Protein AF-A0A2S8RFT9-F1 (afdb_monomer_lite)

Radius of gyration: 17.23 Å; chains: 1; bounding box: 36×53×41 Å

Foldseek 3Di:
DVLCVVQVHDFPDDCPPPLVVLVVVLVVCVVVVVVVSNVVSVVVNLVVLVRRLVSCVVCLVVGDDVSSVVNVVLSVLSVQQSVDDPPDPQHQPDSVCSVDDDDDPDPPPDD

Sequence (1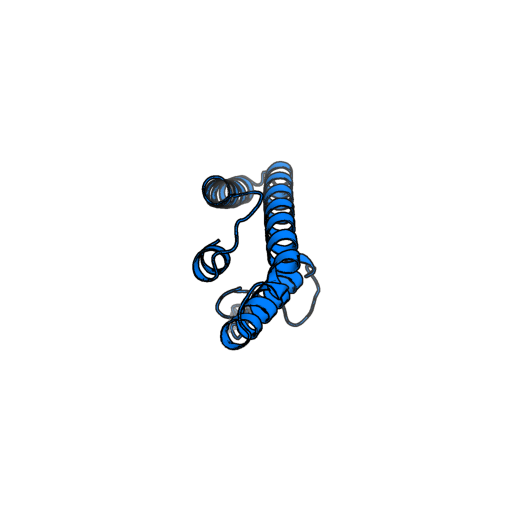11 aa):
MKAAARHGLKLRQNYNREAPYLGLQIGRYAHAKQYKRMRKALRTLRSRVGRVMRDVERQVAQVADPERAALVELIGRTKRILLQKLKDKNKLYALHAPEVECLAKGKARKP

pLDDT: mean 88.78, std 9.9, range [49.97, 98.38]

Structure (mmCIF, N/CA/C/O backbone):
data_AF-A0A2S8RFT9-F1
#
_entry.id   AF-A0A2S8RFT9-F1
#
loop_
_atom_site.group_PDB
_atom_site.id
_atom_site.type_symbol
_atom_site.label_atom_id
_atom_site.label_alt_id
_atom_site.label_comp_id
_atom_site.label_asym_id
_atom_site.label_entity_id
_atom_site.label_seq_id
_atom_site.pdbx_PDB_ins_code
_atom_site.Cartn_x
_atom_site.Cartn_y
_atom_site.Cartn_z
_atom_site.occupancy
_atom_site.B_iso_or_equiv
_atom_site.auth_seq_id
_atom_site.auth_comp_id
_atom_site.auth_asym_id
_atom_site.auth_atom_id
_atom_site.pdbx_PDB_model_num
ATOM 1 N N . MET A 1 1 ? -10.494 2.238 0.222 1.00 62.41 1 MET A N 1
ATOM 2 C CA . MET A 1 1 ? -11.767 2.877 -0.178 1.00 62.41 1 MET A CA 1
ATOM 3 C C . MET A 1 1 ? -12.975 2.155 0.390 1.00 62.41 1 MET A C 1
ATOM 5 O O . MET A 1 1 ? -13.709 2.785 1.128 1.00 62.41 1 MET A O 1
ATOM 9 N N . LYS A 1 2 ? -13.145 0.845 0.152 1.00 75.38 2 LYS A N 1
ATOM 10 C CA . LYS A 1 2 ? -14.281 0.081 0.707 1.00 75.38 2 LYS A CA 1
ATOM 11 C C . LYS A 1 2 ? -14.384 0.108 2.243 1.00 75.38 2 LYS A C 1
ATOM 13 O O . LYS A 1 2 ? -15.485 0.060 2.760 1.00 75.38 2 LYS A O 1
ATOM 18 N N . ALA A 1 3 ? -13.261 0.153 2.966 1.00 80.12 3 ALA A N 1
ATOM 19 C CA . ALA A 1 3 ? -13.266 0.305 4.428 1.00 80.12 3 ALA A CA 1
ATOM 20 C C . ALA A 1 3 ? -13.698 1.721 4.853 1.00 80.12 3 ALA A C 1
ATOM 22 O O . ALA A 1 3 ? -14.644 1.868 5.604 1.00 80.12 3 ALA A O 1
ATOM 23 N N . ALA A 1 4 ? -13.088 2.767 4.283 1.00 81.94 4 ALA A N 1
ATOM 24 C CA . ALA A 1 4 ? -13.462 4.156 4.571 1.00 81.94 4 ALA A CA 1
ATOM 25 C C . ALA A 1 4 ? -14.954 4.445 4.317 1.00 81.94 4 ALA A C 1
ATOM 27 O O . ALA A 1 4 ? -15.607 5.024 5.171 1.00 81.94 4 ALA A O 1
ATOM 28 N N . ALA A 1 5 ? -15.503 3.978 3.189 1.00 83.06 5 ALA A N 1
ATOM 29 C CA . ALA A 1 5 ? -16.923 4.149 2.878 1.00 83.06 5 ALA A CA 1
ATOM 30 C C . ALA A 1 5 ? -17.851 3.425 3.871 1.00 83.06 5 ALA A C 1
ATOM 32 O O . ALA A 1 5 ? -18.904 3.958 4.194 1.00 83.06 5 ALA A O 1
ATOM 33 N N . ARG A 1 6 ? -17.451 2.247 4.378 1.00 84.25 6 ARG A N 1
ATOM 34 C CA . ARG A 1 6 ? -18.213 1.506 5.399 1.00 84.25 6 ARG A CA 1
ATOM 35 C C . ARG A 1 6 ? -18.327 2.275 6.715 1.00 84.25 6 ARG A C 1
ATOM 37 O O . ARG A 1 6 ? -19.378 2.237 7.329 1.00 84.25 6 ARG A O 1
ATOM 44 N N . HIS A 1 7 ? -17.286 3.015 7.087 1.00 83.50 7 HIS A N 1
ATOM 45 C CA . HIS A 1 7 ? -17.248 3.798 8.326 1.00 83.50 7 HIS A CA 1
ATOM 46 C C . HIS A 1 7 ? -17.605 5.282 8.118 1.00 83.50 7 HIS A C 1
ATOM 48 O O . HIS A 1 7 ? -17.254 6.116 8.945 1.00 83.50 7 HIS A O 1
ATOM 54 N N . GLY A 1 8 ? -18.219 5.644 6.983 1.00 83.69 8 GLY A N 1
ATOM 55 C CA . GLY A 1 8 ? -18.614 7.031 6.694 1.00 83.69 8 GLY A CA 1
ATOM 56 C C . GLY A 1 8 ? -17.453 8.028 6.547 1.00 83.69 8 GLY A C 1
ATOM 57 O O . GLY A 1 8 ? -17.674 9.236 6.540 1.00 83.69 8 GLY A O 1
ATOM 58 N N . LEU A 1 9 ? -16.210 7.554 6.406 1.00 87.94 9 LEU A N 1
ATOM 59 C CA . LEU A 1 9 ? -15.027 8.411 6.345 1.00 87.94 9 LEU A CA 1
ATOM 60 C C . LEU A 1 9 ? -14.914 9.103 4.984 1.00 87.94 9 LEU A C 1
ATOM 62 O O . LEU A 1 9 ? -14.772 8.457 3.935 1.00 87.94 9 LEU A O 1
ATOM 66 N N . LYS A 1 10 ? -14.897 10.438 5.000 1.00 90.94 10 LYS A N 1
ATOM 67 C CA . LYS A 1 10 ? -14.720 11.253 3.796 1.00 90.94 10 LYS A CA 1
ATOM 68 C C . LYS A 1 10 ? -13.235 11.431 3.497 1.00 90.94 10 LYS A C 1
ATOM 70 O O . LYS A 1 10 ? -12.514 12.163 4.172 1.00 90.94 10 LYS A O 1
ATOM 75 N N . LEU A 1 11 ? -12.774 10.782 2.433 1.00 91.12 11 LEU A N 1
ATOM 76 C CA . LEU A 1 11 ? -11.382 10.879 2.001 1.00 91.12 11 LEU A CA 1
ATOM 77 C C . LEU A 1 11 ? -11.148 12.126 1.150 1.00 91.12 11 LEU A C 1
ATOM 79 O O . LEU A 1 11 ? -11.906 12.419 0.226 1.00 91.12 11 LEU A O 1
ATOM 83 N N . ARG A 1 12 ? -10.043 12.825 1.418 1.00 93.44 12 ARG A N 1
ATOM 84 C CA . ARG A 1 12 ? -9.602 14.024 0.687 1.00 93.44 12 ARG A CA 1
ATOM 85 C C . ARG A 1 12 ? -9.300 13.739 -0.779 1.00 93.44 12 ARG A C 1
ATOM 87 O O . ARG A 1 12 ? -9.334 14.644 -1.607 1.00 93.44 12 ARG A O 1
ATOM 94 N N . GLN A 1 13 ? -8.902 12.507 -1.086 1.00 91.94 13 GLN A N 1
ATOM 95 C CA . GLN A 1 13 ? -8.487 12.075 -2.417 1.00 91.94 13 GLN A CA 1
ATOM 96 C C . GLN A 1 13 ? -8.936 10.641 -2.678 1.00 91.94 13 GLN A C 1
ATOM 98 O O . GLN A 1 13 ? -8.865 9.787 -1.791 1.00 91.94 13 GLN A O 1
ATOM 103 N N . ASN A 1 14 ? -9.329 10.364 -3.924 1.00 91.06 14 ASN A N 1
ATOM 104 C CA . ASN A 1 14 ? -9.727 9.034 -4.361 1.00 91.06 14 ASN A CA 1
ATOM 105 C C . ASN A 1 14 ? -9.001 8.599 -5.635 1.00 91.06 14 ASN A C 1
ATOM 107 O O . ASN A 1 14 ? -9.009 9.307 -6.633 1.00 91.06 14 ASN A O 1
ATOM 111 N N . TYR A 1 15 ? -8.404 7.405 -5.594 1.00 93.00 15 TYR A N 1
ATOM 112 C CA . TYR A 1 15 ? -7.626 6.831 -6.694 1.00 93.00 15 TYR A CA 1
ATOM 113 C C . TYR A 1 15 ? -8.232 5.541 -7.269 1.00 93.00 15 TYR A C 1
ATOM 115 O O . TYR A 1 15 ? -7.544 4.831 -7.995 1.00 93.00 15 TYR A O 1
ATOM 123 N N . ASN A 1 16 ? -9.498 5.216 -6.977 1.00 90.38 16 ASN A N 1
ATOM 124 C CA . ASN A 1 16 ? -10.149 3.984 -7.452 1.00 90.38 16 ASN A CA 1
ATOM 125 C C . ASN A 1 16 ? -10.135 3.838 -8.980 1.00 90.38 16 ASN A C 1
ATOM 127 O O . ASN A 1 16 ? -10.051 2.720 -9.472 1.00 90.38 16 ASN A O 1
ATOM 131 N N . ARG A 1 17 ? -10.200 4.951 -9.723 1.00 91.75 17 ARG A N 1
ATOM 132 C CA . ARG A 1 17 ? -10.142 4.939 -11.194 1.00 91.75 17 ARG A CA 1
ATOM 133 C C . ARG A 1 17 ? -8.722 4.726 -11.717 1.00 91.75 17 ARG A C 1
ATOM 135 O O . ARG A 1 17 ? -8.505 3.963 -12.648 1.00 91.75 17 ARG A O 1
ATOM 142 N N . GLU A 1 18 ? -7.741 5.379 -11.104 1.00 92.44 18 GLU A N 1
ATOM 143 C CA . GLU A 1 18 ? -6.376 5.415 -11.635 1.00 92.44 18 GLU A CA 1
ATOM 144 C C . GLU A 1 18 ? -5.489 4.266 -11.135 1.00 92.44 18 GLU A C 1
ATOM 146 O O . GLU A 1 18 ? -4.535 3.878 -11.808 1.00 92.44 18 GLU A O 1
ATOM 151 N N . ALA A 1 19 ? -5.758 3.727 -9.943 1.00 92.81 19 ALA A N 1
ATOM 152 C CA . ALA A 1 19 ? -4.946 2.664 -9.355 1.00 92.81 19 ALA A CA 1
ATOM 153 C C . ALA A 1 19 ? -4.961 1.358 -10.179 1.00 92.81 19 ALA A C 1
ATOM 155 O O . ALA A 1 19 ? -3.873 0.823 -10.408 1.00 92.81 19 ALA A O 1
ATOM 156 N N . PRO A 1 20 ? -6.112 0.866 -10.692 1.00 94.56 20 PRO A N 1
ATOM 157 C CA . PRO A 1 20 ? -6.141 -0.308 -11.569 1.00 94.56 20 PRO A CA 1
ATOM 158 C C . PRO A 1 20 ? -5.337 -0.095 -12.855 1.00 94.56 20 PRO A C 1
ATOM 160 O O . PRO A 1 20 ? -4.567 -0.965 -13.261 1.00 94.56 20 PRO A O 1
ATOM 163 N N . TYR A 1 21 ? -5.449 1.094 -13.453 1.00 94.94 21 TYR A N 1
ATOM 164 C CA . TYR A 1 21 ? -4.698 1.454 -14.653 1.00 94.94 21 TYR A CA 1
ATOM 165 C C . TYR A 1 21 ? -3.182 1.443 -14.409 1.00 94.94 21 TYR A C 1
ATOM 167 O O . TYR A 1 21 ? -2.432 0.853 -15.189 1.00 94.94 21 TYR A O 1
ATOM 175 N N . LEU A 1 22 ? -2.720 2.023 -13.294 1.00 95.19 22 LEU A N 1
ATOM 176 C CA . LEU A 1 22 ? -1.310 1.950 -12.900 1.00 95.19 22 LEU A CA 1
ATOM 177 C C . LEU A 1 22 ? -0.847 0.505 -12.685 1.00 95.19 22 LEU A C 1
ATOM 179 O O . LEU A 1 22 ? 0.252 0.158 -13.114 1.00 95.19 22 LEU A O 1
ATOM 183 N N . GLY A 1 23 ? -1.674 -0.338 -12.058 1.00 95.19 23 GLY A N 1
ATOM 184 C CA . GLY A 1 23 ? -1.388 -1.764 -11.883 1.00 95.19 23 GLY A CA 1
ATOM 185 C C . GLY A 1 23 ? -1.157 -2.477 -13.218 1.00 95.19 23 GLY A C 1
ATOM 186 O O . GLY A 1 23 ? -0.136 -3.142 -13.399 1.00 95.19 23 GLY A O 1
ATOM 187 N N . LEU A 1 24 ? -2.045 -2.254 -14.190 1.00 96.44 24 LEU A N 1
ATOM 188 C CA . LEU A 1 24 ? -1.913 -2.801 -15.541 1.00 96.44 24 LEU A CA 1
ATOM 189 C C . LEU A 1 24 ? -0.642 -2.301 -16.247 1.00 96.44 24 LEU A C 1
ATOM 191 O O . LEU A 1 24 ? 0.090 -3.086 -16.853 1.00 96.44 24 LEU A O 1
ATOM 195 N N . GLN A 1 25 ? -0.350 -1.001 -16.156 1.00 96.75 25 GLN A N 1
ATOM 196 C CA . GLN A 1 25 ? 0.857 -0.419 -16.745 1.00 96.75 25 GLN A CA 1
ATOM 197 C C . GLN A 1 25 ? 2.140 -1.015 -16.160 1.00 96.75 25 GLN A C 1
ATOM 199 O O . GLN A 1 25 ? 3.074 -1.290 -16.910 1.00 96.75 25 GLN A O 1
ATOM 204 N N . ILE A 1 26 ? 2.193 -1.238 -14.843 1.00 97.31 26 ILE A N 1
ATOM 205 C CA . ILE A 1 26 ? 3.345 -1.862 -14.181 1.00 97.31 26 ILE A CA 1
ATOM 206 C C . ILE A 1 26 ? 3.625 -3.239 -14.797 1.00 97.31 26 ILE A C 1
ATOM 208 O O . ILE A 1 26 ? 4.770 -3.502 -15.164 1.00 97.31 26 ILE A O 1
ATOM 212 N N . GLY A 1 27 ? 2.592 -4.068 -14.988 1.00 96.75 27 GLY A N 1
ATOM 213 C CA . GLY A 1 27 ? 2.721 -5.375 -15.641 1.00 96.75 27 GLY A CA 1
ATOM 214 C C . GLY A 1 27 ? 3.210 -5.277 -17.090 1.00 96.75 27 GLY A C 1
ATOM 215 O O . GLY A 1 27 ? 4.162 -5.959 -17.469 1.00 96.75 27 GLY A O 1
ATOM 216 N N . ARG A 1 28 ? 2.636 -4.365 -17.887 1.00 97.88 28 ARG A N 1
ATOM 217 C CA . ARG A 1 28 ? 3.052 -4.133 -19.286 1.00 97.88 28 ARG A CA 1
ATOM 218 C C . ARG A 1 28 ? 4.508 -3.678 -19.393 1.00 97.88 28 ARG A C 1
ATOM 220 O O . ARG A 1 28 ? 5.261 -4.195 -20.215 1.00 97.88 28 ARG A O 1
ATOM 227 N N . TYR A 1 29 ? 4.926 -2.738 -18.546 1.00 98.38 29 TYR A N 1
ATOM 228 C CA . TYR A 1 29 ? 6.312 -2.271 -18.518 1.00 98.38 29 TYR A CA 1
ATOM 229 C C . TYR A 1 29 ? 7.277 -3.358 -18.047 1.00 98.38 29 TYR A C 1
ATOM 231 O O . TYR A 1 29 ? 8.390 -3.421 -18.563 1.00 98.38 29 TYR A O 1
ATOM 239 N N . ALA A 1 30 ? 6.870 -4.206 -17.098 1.00 97.12 30 ALA A N 1
ATOM 240 C CA . ALA A 1 30 ? 7.671 -5.346 -16.666 1.00 97.12 30 ALA A CA 1
ATOM 241 C C . ALA A 1 30 ? 7.883 -6.343 -17.816 1.00 97.12 30 ALA A C 1
ATOM 243 O O . ALA A 1 30 ? 9.024 -6.714 -18.088 1.00 97.12 30 ALA A O 1
ATOM 244 N N . HIS A 1 31 ? 6.810 -6.700 -18.532 1.00 97.56 31 HIS A N 1
ATOM 245 C CA . HIS A 1 31 ? 6.858 -7.599 -19.688 1.00 97.56 31 HIS A CA 1
ATOM 246 C C . HIS A 1 31 ? 7.775 -7.063 -20.797 1.00 97.56 31 HIS A C 1
ATOM 248 O O . HIS A 1 31 ? 8.657 -7.764 -21.280 1.00 97.56 31 HIS A O 1
ATOM 254 N N . ALA A 1 32 ? 7.640 -5.780 -21.137 1.00 97.88 32 ALA A N 1
ATOM 255 C CA . ALA A 1 32 ? 8.470 -5.118 -22.143 1.00 97.88 32 ALA A CA 1
ATOM 256 C C . ALA A 1 32 ? 9.884 -4.734 -21.648 1.00 97.88 32 ALA A C 1
ATOM 258 O O . ALA A 1 32 ? 10.593 -4.002 -22.335 1.00 97.88 32 ALA A O 1
ATOM 259 N N . LYS A 1 33 ? 10.292 -5.152 -20.438 1.00 97.44 33 LYS A N 1
ATOM 260 C CA . LYS A 1 33 ? 11.580 -4.804 -19.797 1.00 97.44 33 LYS A CA 1
ATOM 261 C C . LYS A 1 33 ? 11.839 -3.290 -19.652 1.00 97.44 33 LYS A C 1
ATOM 263 O O . LYS A 1 33 ? 12.969 -2.843 -19.460 1.00 97.44 33 LYS A O 1
ATOM 268 N N . GLN A 1 34 ? 10.789 -2.466 -19.655 1.00 98.19 34 GLN A N 1
ATOM 269 C CA . GLN A 1 34 ? 10.853 -1.009 -19.488 1.00 98.19 34 GLN A CA 1
ATOM 270 C C . GLN A 1 34 ? 10.927 -0.604 -18.004 1.00 98.19 34 GLN A C 1
ATOM 272 O O . GLN A 1 34 ? 10.078 0.125 -17.477 1.00 98.19 34 GLN A O 1
ATOM 277 N N . TYR A 1 35 ? 11.969 -1.048 -17.297 1.00 97.19 35 TYR A N 1
ATOM 278 C CA . TYR A 1 35 ? 12.042 -0.935 -15.834 1.00 97.19 35 TYR A CA 1
ATOM 279 C C . TYR A 1 35 ? 12.046 0.503 -15.301 1.00 97.19 35 TYR A C 1
ATOM 281 O O . TYR A 1 35 ? 11.531 0.748 -14.210 1.00 97.19 35 TYR A O 1
ATOM 289 N N . LYS A 1 36 ? 12.571 1.480 -16.055 1.00 98.12 36 LYS A N 1
ATOM 290 C CA . LYS A 1 36 ? 12.502 2.903 -15.664 1.00 98.12 36 LYS A CA 1
ATOM 291 C C . LYS A 1 36 ? 11.044 3.379 -15.556 1.00 98.12 36 LYS A C 1
ATOM 293 O O . LYS A 1 36 ? 10.668 3.979 -14.548 1.00 98.12 36 LYS A O 1
ATOM 298 N N . ARG A 1 37 ? 10.203 3.045 -16.545 1.00 98.00 37 ARG A N 1
ATOM 299 C CA . ARG A 1 37 ? 8.766 3.386 -16.558 1.00 98.00 37 ARG A CA 1
ATOM 300 C C . ARG A 1 37 ? 7.999 2.610 -15.493 1.00 98.00 37 ARG A C 1
ATOM 302 O O . ARG A 1 37 ? 7.228 3.209 -14.747 1.00 98.00 37 ARG A O 1
ATOM 309 N N . MET A 1 38 ? 8.294 1.316 -15.353 1.00 98.00 38 MET A N 1
ATOM 310 C CA . MET A 1 38 ? 7.730 0.463 -14.303 1.00 98.00 38 MET A CA 1
ATOM 311 C C . MET A 1 38 ? 7.964 1.055 -12.905 1.00 98.00 38 MET A C 1
ATOM 313 O O . MET A 1 38 ? 7.019 1.244 -12.142 1.00 98.00 38 MET A O 1
ATOM 317 N N . ARG A 1 39 ? 9.213 1.418 -12.580 1.00 96.75 39 ARG A N 1
ATOM 318 C CA . ARG A 1 39 ? 9.576 2.003 -11.277 1.00 96.75 39 ARG A CA 1
ATOM 319 C C . ARG A 1 39 ? 8.890 3.349 -11.034 1.00 96.75 39 ARG A C 1
ATOM 321 O O . ARG A 1 39 ? 8.538 3.638 -9.893 1.00 96.75 39 ARG A O 1
ATOM 328 N N . LYS A 1 40 ? 8.681 4.166 -12.075 1.00 97.88 40 LYS A N 1
ATOM 329 C CA . LYS A 1 40 ? 7.934 5.433 -11.968 1.00 97.88 40 LYS A CA 1
ATOM 330 C C . LYS A 1 40 ? 6.462 5.180 -11.632 1.00 97.88 40 LYS A C 1
ATOM 332 O O . LYS A 1 40 ? 5.966 5.759 -10.671 1.00 97.88 40 LYS A O 1
ATOM 337 N N . ALA A 1 41 ? 5.797 4.276 -12.353 1.00 97.19 41 ALA A N 1
ATOM 338 C CA . ALA A 1 41 ? 4.404 3.910 -12.086 1.00 97.19 41 ALA A CA 1
ATOM 339 C C . ALA A 1 41 ? 4.225 3.316 -10.676 1.00 97.19 41 ALA A C 1
ATOM 341 O O . ALA A 1 41 ? 3.335 3.734 -9.935 1.00 97.19 41 ALA A O 1
ATOM 342 N N . LEU A 1 42 ? 5.129 2.420 -10.264 1.00 95.44 42 LEU A N 1
ATOM 343 C CA . LEU A 1 42 ? 5.141 1.842 -8.919 1.00 95.44 42 LEU A CA 1
ATOM 344 C C . LEU A 1 42 ? 5.322 2.912 -7.832 1.00 95.44 42 LEU A C 1
ATOM 346 O O . LEU A 1 42 ? 4.613 2.894 -6.827 1.00 95.44 42 LEU A O 1
ATOM 350 N N . ARG A 1 43 ? 6.227 3.880 -8.037 1.00 96.62 43 ARG A N 1
ATOM 351 C CA . ARG A 1 43 ? 6.433 5.004 -7.109 1.00 96.62 43 ARG A CA 1
ATOM 352 C C . ARG A 1 43 ? 5.171 5.853 -6.970 1.00 96.62 43 ARG A C 1
ATOM 354 O O . ARG A 1 43 ? 4.792 6.183 -5.850 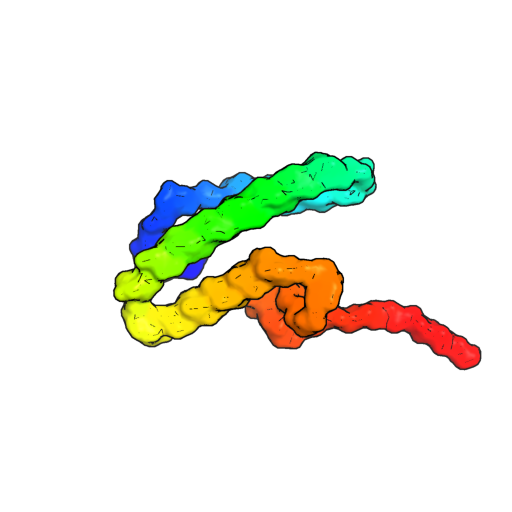1.00 96.62 43 ARG A O 1
ATOM 361 N N . THR A 1 44 ? 4.495 6.156 -8.077 1.00 96.81 44 THR A N 1
ATOM 362 C CA . THR A 1 44 ? 3.219 6.883 -8.061 1.00 96.81 44 THR A CA 1
ATOM 363 C C . THR A 1 44 ? 2.152 6.121 -7.280 1.00 96.81 44 THR A C 1
ATOM 365 O O . THR A 1 44 ? 1.513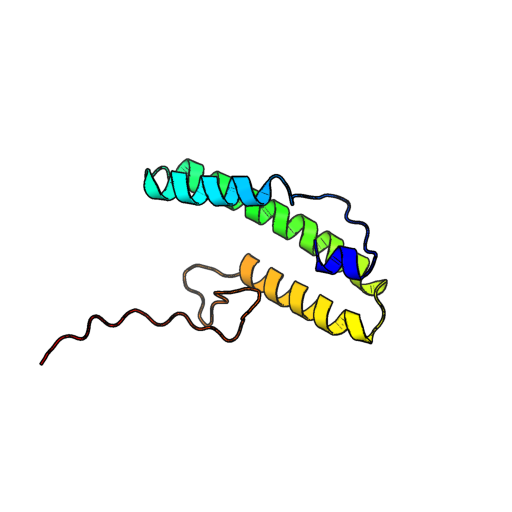 6.699 -6.399 1.00 96.81 44 THR A O 1
ATOM 368 N N . LEU A 1 45 ? 1.985 4.823 -7.554 1.00 95.50 45 LEU A N 1
ATOM 369 C CA . LEU A 1 45 ? 1.010 3.984 -6.857 1.00 95.50 45 LEU A CA 1
ATOM 370 C C . LEU A 1 45 ? 1.284 3.953 -5.347 1.00 95.50 45 LEU A C 1
ATOM 372 O O . LEU A 1 45 ? 0.387 4.205 -4.545 1.00 95.50 45 LEU A O 1
ATOM 376 N N . ARG A 1 46 ? 2.544 3.747 -4.959 1.00 95.25 46 ARG A N 1
ATOM 377 C CA . ARG A 1 46 ? 2.995 3.745 -3.563 1.00 95.25 46 ARG A CA 1
ATOM 378 C C . ARG A 1 46 ? 2.701 5.071 -2.850 1.00 95.25 46 ARG A C 1
ATOM 380 O O . ARG A 1 46 ? 2.161 5.064 -1.745 1.00 95.25 46 ARG A O 1
ATOM 387 N N . SER A 1 47 ? 3.002 6.205 -3.484 1.00 96.06 47 SER A N 1
ATOM 388 C CA . SER A 1 47 ? 2.714 7.535 -2.928 1.00 96.06 47 SER A CA 1
ATOM 389 C C . SER A 1 47 ? 1.214 7.775 -2.733 1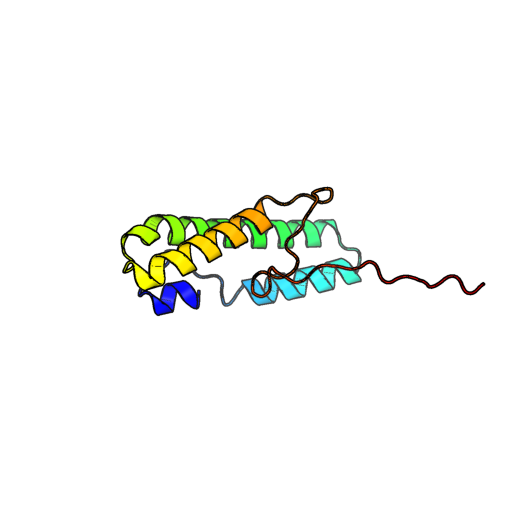.00 96.06 47 SER A C 1
ATOM 391 O O . SER A 1 47 ? 0.808 8.359 -1.728 1.00 96.06 47 SER A O 1
ATOM 393 N N . ARG A 1 48 ? 0.379 7.308 -3.669 1.00 95.88 48 ARG A N 1
ATOM 394 C CA . ARG A 1 48 ? -1.088 7.406 -3.586 1.00 95.88 48 ARG A CA 1
ATOM 395 C C . ARG A 1 48 ? -1.651 6.565 -2.444 1.00 95.88 48 ARG A C 1
ATOM 397 O O . ARG A 1 48 ? -2.437 7.081 -1.652 1.00 95.88 48 ARG A O 1
ATOM 404 N N . VAL A 1 49 ? -1.193 5.319 -2.307 1.00 94.69 49 VAL A N 1
ATOM 405 C CA . VAL A 1 49 ? -1.563 4.441 -1.183 1.00 94.69 49 VAL A CA 1
ATOM 406 C C . VAL A 1 49 ? -1.174 5.084 0.148 1.00 94.69 49 VAL A C 1
ATOM 408 O O . VAL A 1 49 ? -2.022 5.225 1.025 1.00 94.69 49 VAL A O 1
ATOM 411 N N . GLY A 1 50 ? 0.066 5.565 0.282 1.00 95.69 50 GLY A N 1
ATOM 412 C CA . GLY A 1 50 ? 0.528 6.227 1.506 1.00 95.69 50 GLY A CA 1
ATOM 413 C C . GLY A 1 50 ? -0.201 7.539 1.823 1.00 95.69 50 GLY A C 1
ATOM 414 O O . GLY A 1 50 ? -0.289 7.932 2.985 1.00 95.69 50 GLY A O 1
ATOM 415 N N . ARG A 1 51 ? -0.740 8.237 0.816 1.00 95.81 51 ARG A N 1
ATOM 416 C CA . ARG A 1 51 ? -1.593 9.415 1.028 1.00 95.81 51 ARG A CA 1
ATOM 417 C C . ARG A 1 51 ? -2.947 9.019 1.612 1.00 95.81 51 ARG A C 1
ATOM 419 O O . ARG A 1 51 ? -3.327 9.577 2.633 1.00 95.81 51 ARG A O 1
ATOM 426 N N . VAL A 1 52 ? -3.637 8.055 0.997 1.00 94.88 52 VAL A N 1
ATOM 427 C CA . VAL A 1 52 ? -4.953 7.588 1.470 1.00 94.88 52 VAL A CA 1
ATOM 428 C C . VAL A 1 52 ? -4.842 6.956 2.854 1.00 94.88 52 VAL A C 1
ATOM 430 O O . VAL A 1 52 ? -5.649 7.258 3.719 1.00 94.88 52 VAL A O 1
ATOM 433 N N . MET A 1 53 ? -3.820 6.133 3.093 1.00 94.94 53 MET A N 1
ATOM 434 C CA . MET A 1 53 ? -3.583 5.514 4.399 1.00 94.94 53 MET A CA 1
ATOM 435 C C . MET A 1 53 ? -3.416 6.563 5.509 1.00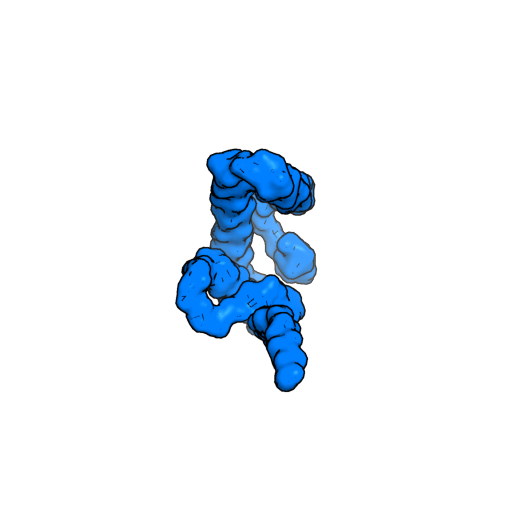 94.94 53 MET A C 1
ATOM 437 O O . MET A 1 53 ? -4.067 6.441 6.537 1.00 94.94 53 MET A O 1
ATOM 441 N N . ARG A 1 54 ? -2.611 7.617 5.292 1.00 95.31 54 ARG A N 1
ATOM 442 C CA . ARG A 1 54 ? -2.452 8.708 6.276 1.00 95.31 54 ARG A CA 1
ATOM 443 C C . ARG A 1 54 ? -3.741 9.493 6.506 1.00 95.31 54 ARG A C 1
ATOM 445 O O . ARG A 1 54 ? -3.959 9.986 7.603 1.00 95.31 54 ARG A O 1
ATOM 452 N N . ASP A 1 55 ? -4.562 9.653 5.472 1.00 94.81 55 ASP A N 1
ATOM 453 C CA . ASP A 1 55 ? -5.850 10.337 5.592 1.00 94.81 55 ASP A CA 1
ATOM 454 C C . ASP A 1 55 ? -6.835 9.519 6.439 1.00 94.81 55 ASP A C 1
ATOM 456 O O . ASP A 1 55 ? -7.421 10.052 7.374 1.00 94.81 55 ASP A O 1
ATOM 460 N N . VAL A 1 56 ? -6.926 8.207 6.190 1.00 92.69 56 VAL A N 1
ATOM 461 C CA . VAL A 1 56 ? -7.709 7.276 7.023 1.00 92.69 56 VAL A CA 1
ATOM 462 C C . VAL A 1 56 ? -7.191 7.269 8.462 1.00 92.69 56 VAL A C 1
ATOM 464 O O . VAL A 1 56 ? -7.976 7.361 9.395 1.00 92.69 56 VAL A O 1
ATOM 467 N N . GLU A 1 57 ? -5.873 7.196 8.649 1.00 93.38 57 GLU A N 1
ATOM 468 C CA . GLU A 1 57 ? -5.243 7.177 9.972 1.00 93.38 57 GLU A CA 1
ATOM 469 C C . GLU A 1 57 ? -5.577 8.424 10.801 1.00 93.38 57 GLU A C 1
ATOM 471 O O . GLU A 1 57 ? -5.867 8.309 11.985 1.00 93.38 57 GLU A O 1
ATOM 476 N N . ARG A 1 58 ? -5.630 9.609 10.181 1.00 94.50 58 ARG A N 1
ATOM 477 C CA . ARG A 1 58 ? -6.047 10.850 10.860 1.00 94.50 58 ARG A CA 1
ATOM 478 C C . ARG A 1 58 ? -7.518 10.858 11.272 1.00 94.50 58 ARG A C 1
ATOM 480 O O . ARG A 1 58 ? -7.880 11.590 12.184 1.00 94.50 58 ARG A O 1
ATOM 487 N N . GLN A 1 59 ? -8.355 10.086 10.587 1.00 92.69 59 GLN A N 1
ATOM 488 C CA . GLN A 1 59 ? -9.796 10.017 10.833 1.00 92.69 59 GLN A CA 1
ATOM 489 C C . GLN A 1 59 ? -10.188 8.814 11.705 1.00 92.69 59 GLN A C 1
ATOM 491 O O . GLN A 1 59 ? -11.350 8.684 12.071 1.00 92.69 59 GLN A O 1
ATOM 496 N N . VAL A 1 60 ? -9.238 7.947 12.080 1.00 91.00 60 VAL A N 1
ATOM 497 C CA . VAL A 1 60 ? -9.514 6.699 12.816 1.00 91.00 60 VAL A CA 1
ATOM 498 C C . VAL A 1 60 ? -10.217 6.945 14.155 1.00 91.00 60 VAL A C 1
ATOM 500 O O . VAL A 1 60 ? -11.031 6.133 14.584 1.00 91.00 60 VAL A O 1
ATOM 503 N N . ALA A 1 61 ? -9.960 8.100 14.779 1.00 88.75 61 ALA A N 1
ATOM 504 C CA . ALA A 1 61 ? -10.581 8.511 16.032 1.00 88.75 61 ALA A CA 1
ATOM 505 C C . ALA A 1 61 ? -12.094 8.781 15.927 1.00 88.75 61 ALA A C 1
ATOM 507 O O . ALA A 1 61 ? -12.761 8.852 16.954 1.00 88.75 61 ALA A O 1
ATOM 508 N N . GLN A 1 62 ? -12.631 8.909 14.711 1.00 88.50 62 GLN A N 1
ATOM 509 C CA . GLN A 1 62 ? -14.050 9.162 14.443 1.00 88.50 62 GLN A CA 1
ATOM 510 C C . GLN A 1 62 ? -14.863 7.864 14.288 1.00 88.50 62 GLN A C 1
AT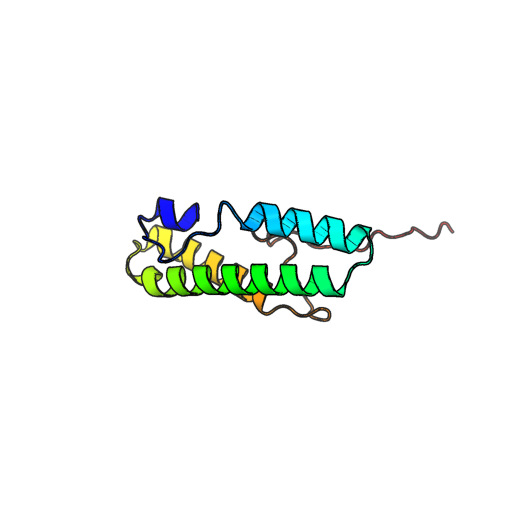OM 512 O O . GLN A 1 62 ? -16.082 7.917 14.175 1.00 88.50 62 GLN A O 1
ATOM 517 N N . VAL A 1 63 ? -14.205 6.699 14.264 1.00 87.75 63 VAL A N 1
ATOM 518 C CA . VAL A 1 63 ? -14.847 5.391 14.047 1.00 87.75 63 VAL A CA 1
ATOM 519 C C . VAL A 1 63 ? -15.197 4.741 15.385 1.00 87.75 63 VAL A C 1
ATOM 521 O O . VAL A 1 63 ? -14.376 4.756 16.301 1.00 87.75 63 VAL A O 1
ATOM 524 N N . ALA A 1 64 ? -16.384 4.144 15.507 1.00 84.75 64 ALA A N 1
ATOM 525 C CA . ALA A 1 64 ? -16.797 3.437 16.721 1.00 84.75 64 ALA A CA 1
ATOM 526 C C . ALA A 1 64 ? -15.828 2.291 17.085 1.00 84.75 64 ALA A C 1
ATOM 528 O O . ALA A 1 64 ? -15.271 1.627 16.207 1.00 84.75 64 ALA A O 1
ATOM 529 N N . ASP A 1 65 ? -15.641 2.042 18.383 1.00 81.25 65 ASP A N 1
ATOM 530 C CA . ASP A 1 65 ? -14.653 1.090 18.908 1.00 81.25 65 ASP A CA 1
ATOM 531 C C . ASP A 1 65 ? -14.701 -0.343 18.340 1.00 81.25 65 ASP A C 1
ATOM 533 O O . ASP A 1 65 ? -13.622 -0.859 18.026 1.00 81.25 65 ASP A O 1
ATOM 537 N N . PRO A 1 66 ? -15.866 -0.994 18.115 1.00 80.94 66 PRO A N 1
ATOM 538 C CA . PRO A 1 66 ? -15.874 -2.368 17.601 1.00 80.94 66 PRO A CA 1
ATOM 539 C C . PRO A 1 66 ? -15.282 -2.481 16.188 1.00 80.94 66 PRO A C 1
ATOM 541 O O . PRO A 1 66 ? -14.669 -3.488 15.840 1.00 80.94 66 PRO A O 1
ATOM 544 N N . GLU A 1 67 ? -15.408 -1.436 15.372 1.00 83.06 67 GLU A N 1
ATOM 545 C CA . GLU A 1 67 ? -14.903 -1.420 13.997 1.00 83.06 67 GLU A CA 1
ATOM 546 C C . GLU A 1 67 ? -13.507 -0.793 13.880 1.00 83.06 67 GLU A C 1
ATOM 548 O O . GLU A 1 67 ? -12.751 -1.064 12.937 1.00 83.06 67 GLU A O 1
ATOM 553 N N . ARG A 1 68 ? -13.132 0.025 14.868 1.00 88.50 68 ARG A N 1
ATOM 554 C CA . ARG A 1 68 ? -11.839 0.706 14.941 1.00 88.50 68 ARG A CA 1
ATOM 555 C C . ARG A 1 68 ? -10.674 -0.277 14.961 1.00 88.50 68 ARG A C 1
ATOM 557 O O . ARG A 1 68 ? -9.687 -0.042 14.265 1.00 88.50 68 ARG A O 1
ATOM 564 N N . ALA A 1 69 ? -10.785 -1.376 15.708 1.00 89.19 69 ALA A N 1
ATOM 565 C CA . ALA A 1 69 ? -9.718 -2.372 15.826 1.00 89.19 69 ALA A CA 1
ATOM 566 C C . ALA A 1 69 ? -9.323 -2.961 14.458 1.00 89.19 69 ALA A C 1
ATOM 568 O O . ALA A 1 69 ? -8.150 -2.934 14.079 1.00 89.19 69 ALA A O 1
ATOM 569 N N . ALA A 1 70 ? -10.310 -3.393 13.666 1.00 88.19 70 ALA A N 1
ATOM 570 C CA . ALA A 1 70 ? -10.085 -3.928 12.323 1.00 88.19 70 ALA A CA 1
ATOM 571 C C . ALA A 1 70 ? -9.500 -2.874 11.364 1.00 88.19 70 ALA A C 1
ATOM 573 O O . ALA A 1 70 ? -8.645 -3.177 10.524 1.00 88.19 70 ALA A O 1
ATOM 574 N N . LEU A 1 71 ? -9.926 -1.612 11.490 1.00 90.00 71 LEU A N 1
ATOM 575 C CA . LEU A 1 71 ? -9.395 -0.517 10.682 1.00 90.00 71 LEU A CA 1
ATOM 576 C C . LEU A 1 71 ? -7.928 -0.211 11.020 1.00 90.00 71 LEU A C 1
ATOM 578 O O . LEU A 1 71 ? -7.113 -0.035 10.110 1.00 90.00 71 LEU A O 1
ATOM 582 N N . VAL A 1 72 ? -7.579 -0.185 12.308 1.00 92.19 72 VAL A N 1
ATOM 583 C CA . VAL A 1 72 ? -6.199 -0.007 12.788 1.00 92.19 72 VAL A CA 1
ATOM 584 C C . VAL A 1 72 ? -5.311 -1.144 12.300 1.00 92.19 72 VAL A C 1
ATOM 586 O O . VAL A 1 72 ? -4.216 -0.892 11.789 1.00 92.19 72 VAL A O 1
ATOM 589 N N . GLU A 1 73 ? -5.792 -2.384 12.368 1.00 91.94 73 GLU A N 1
ATOM 590 C CA . GLU A 1 73 ? -5.062 -3.535 11.851 1.00 91.94 73 GLU A CA 1
ATOM 591 C C . GLU A 1 73 ? -4.796 -3.404 10.342 1.00 91.94 73 GLU A C 1
ATOM 593 O O . GLU A 1 73 ? -3.662 -3.566 9.879 1.00 91.94 73 GLU A O 1
ATOM 598 N N . LEU A 1 74 ? -5.813 -3.026 9.561 1.00 91.94 74 LEU A N 1
ATOM 599 C CA . LEU A 1 74 ? -5.678 -2.805 8.122 1.00 91.94 74 LEU A CA 1
ATOM 600 C C . LEU A 1 74 ? -4.665 -1.692 7.798 1.00 91.94 74 LEU A C 1
ATOM 602 O O . LEU A 1 74 ? -3.874 -1.826 6.854 1.00 91.94 74 LEU A O 1
ATOM 606 N N . ILE A 1 75 ? -4.657 -0.604 8.576 1.00 93.38 75 ILE A N 1
ATOM 607 C CA . ILE A 1 75 ? -3.650 0.462 8.471 1.00 93.38 75 ILE A CA 1
ATOM 608 C C . ILE A 1 75 ? -2.259 -0.108 8.768 1.00 93.38 75 ILE A C 1
ATOM 610 O O . ILE A 1 75 ? -1.336 0.125 7.987 1.00 93.38 75 ILE A O 1
ATOM 614 N N . GLY A 1 76 ? -2.108 -0.896 9.835 1.00 93.75 76 GLY A N 1
ATOM 615 C CA . GLY A 1 76 ? -0.853 -1.553 10.208 1.00 93.75 76 GLY A CA 1
ATOM 616 C C . GLY A 1 76 ? -0.307 -2.459 9.101 1.00 93.75 76 GLY A C 1
ATOM 617 O O . GLY A 1 76 ? 0.850 -2.325 8.692 1.00 93.75 76 GLY A O 1
ATOM 618 N N . ARG A 1 77 ? -1.158 -3.314 8.521 1.00 93.94 77 ARG A N 1
ATOM 619 C CA . ARG A 1 77 ? -0.802 -4.168 7.375 1.00 93.94 77 ARG A CA 1
ATOM 620 C C . ARG A 1 77 ? -0.388 -3.333 6.156 1.00 93.94 77 ARG A C 1
ATOM 622 O O . ARG A 1 77 ? 0.618 -3.627 5.512 1.00 93.94 77 ARG A O 1
ATOM 629 N N . THR A 1 78 ? -1.107 -2.247 5.869 1.00 94.19 78 THR A N 1
ATOM 630 C CA . THR A 1 78 ? -0.777 -1.334 4.760 1.00 94.19 78 THR A CA 1
ATOM 631 C C . THR A 1 78 ? 0.572 -0.644 4.978 1.00 94.19 78 THR A C 1
ATOM 633 O O . THR A 1 78 ? 1.389 -0.585 4.055 1.00 94.19 78 THR A O 1
ATOM 636 N N . LYS A 1 79 ? 0.850 -0.173 6.201 1.00 94.12 79 LYS A N 1
ATOM 637 C CA . LYS A 1 79 ? 2.156 0.384 6.584 1.00 94.12 79 LYS A CA 1
ATOM 638 C C . LYS A 1 79 ? 3.271 -0.633 6.379 1.00 94.12 79 LYS A C 1
ATOM 640 O O . LYS A 1 79 ? 4.294 -0.280 5.801 1.00 94.12 79 LYS A O 1
ATOM 645 N N . ARG A 1 80 ? 3.063 -1.890 6.778 1.00 93.69 80 ARG A N 1
ATOM 646 C CA . ARG A 1 80 ? 4.031 -2.979 6.579 1.00 93.69 80 ARG A CA 1
ATOM 647 C C . ARG A 1 80 ? 4.359 -3.181 5.098 1.00 93.69 80 ARG A C 1
ATOM 649 O O . ARG A 1 80 ? 5.534 -3.163 4.755 1.00 93.69 80 ARG A O 1
ATOM 656 N N . ILE A 1 81 ? 3.360 -3.261 4.213 1.00 92.19 81 ILE A N 1
ATOM 657 C CA . ILE A 1 81 ? 3.585 -3.371 2.753 1.00 92.19 81 ILE A CA 1
ATOM 658 C C . ILE A 1 81 ? 4.375 -2.174 2.218 1.00 92.19 81 ILE A C 1
ATOM 660 O O . ILE A 1 81 ? 5.256 -2.323 1.371 1.00 92.19 81 ILE A O 1
ATOM 664 N N . LEU A 1 82 ? 4.073 -0.965 2.699 1.00 92.62 82 LEU A N 1
ATOM 665 C CA . LEU A 1 82 ? 4.832 0.215 2.312 1.00 92.62 82 LEU A CA 1
ATOM 666 C C . LEU A 1 82 ? 6.266 0.145 2.863 1.00 92.62 82 LEU A C 1
ATOM 668 O O . LEU A 1 82 ? 7.204 0.460 2.151 1.00 92.62 82 LEU A O 1
ATOM 672 N N . LEU A 1 83 ? 6.523 -0.266 4.091 1.00 92.62 83 LEU A N 1
ATOM 673 C CA . LEU A 1 83 ? 7.885 -0.199 4.635 1.00 92.62 83 LEU A CA 1
ATOM 674 C C . LEU A 1 83 ? 8.781 -1.372 4.215 1.00 92.62 83 LEU A C 1
ATOM 676 O O . LEU A 1 83 ? 10.002 -1.215 4.216 1.00 92.62 83 LEU A O 1
ATOM 680 N N . GLN A 1 84 ? 8.191 -2.491 3.794 1.00 92.81 84 GLN A N 1
ATOM 681 C CA . GLN A 1 84 ? 8.914 -3.697 3.402 1.00 92.81 84 GLN A CA 1
ATOM 682 C C . GLN A 1 84 ? 9.933 -3.465 2.278 1.00 92.81 84 GLN A C 1
ATOM 684 O O . GLN A 1 84 ? 9.647 -2.860 1.240 1.00 92.81 84 GLN A O 1
ATOM 689 N N . LYS A 1 85 ? 11.134 -4.009 2.477 1.00 90.25 85 LYS A N 1
ATOM 690 C CA . LYS A 1 85 ? 12.251 -4.022 1.529 1.00 90.25 85 LYS A CA 1
ATOM 691 C C . LYS A 1 85 ? 12.435 -5.409 0.915 1.00 90.25 85 LYS A C 1
ATOM 693 O O . LYS A 1 85 ? 11.935 -6.428 1.387 1.00 90.25 85 LYS A O 1
ATOM 698 N N . LEU A 1 86 ? 13.226 -5.462 -0.157 1.00 86.44 86 LEU A N 1
ATOM 699 C CA . LEU A 1 86 ? 13.472 -6.686 -0.923 1.00 86.44 86 LEU A CA 1
ATOM 700 C C . LEU A 1 86 ? 14.125 -7.815 -0.108 1.00 86.44 86 LEU A C 1
ATOM 702 O O . LEU A 1 86 ? 13.948 -8.973 -0.467 1.00 86.44 86 LEU A O 1
ATOM 706 N N . LYS A 1 87 ? 14.856 -7.520 0.969 1.00 88.88 87 LYS A N 1
ATOM 707 C CA . LYS A 1 87 ? 15.563 -8.531 1.777 1.00 88.88 87 LYS A CA 1
ATOM 708 C C . LYS A 1 87 ? 14.938 -8.774 3.155 1.00 88.88 87 LYS A C 1
ATOM 710 O O . LYS A 1 87 ? 15.515 -9.505 3.950 1.00 88.88 87 LYS A O 1
ATOM 715 N N . ASP A 1 88 ? 13.776 -8.188 3.432 1.00 89.88 88 ASP A N 1
ATOM 716 C CA . ASP A 1 88 ? 13.123 -8.369 4.728 1.00 89.88 88 ASP A CA 1
ATOM 717 C C . ASP A 1 88 ? 12.634 -9.811 4.898 1.00 89.88 88 ASP A C 1
ATOM 719 O O . ASP A 1 88 ? 12.163 -10.439 3.945 1.00 89.88 88 ASP A O 1
ATOM 723 N N . LYS A 1 89 ? 12.733 -10.327 6.123 1.00 85.81 89 LYS A N 1
ATOM 724 C CA . LYS A 1 89 ? 12.124 -11.601 6.525 1.00 85.81 89 LYS A CA 1
ATOM 725 C C . LYS A 1 89 ? 10.633 -11.385 6.814 1.00 85.81 89 LYS A C 1
ATOM 727 O O . LYS A 1 89 ? 10.221 -10.258 7.082 1.00 85.81 89 LYS A O 1
ATOM 732 N N . ASN A 1 90 ? 9.827 -12.448 6.759 1.00 84.50 90 ASN A N 1
ATOM 733 C CA . ASN A 1 90 ? 8.380 -12.411 7.024 1.00 84.50 90 ASN A CA 1
ATOM 734 C C . ASN A 1 90 ? 7.683 -11.316 6.199 1.00 84.50 90 ASN A C 1
ATOM 736 O O . ASN A 1 90 ? 7.183 -10.324 6.735 1.00 84.50 90 ASN A O 1
ATOM 740 N N . LYS A 1 91 ? 7.706 -11.433 4.869 1.00 88.75 91 LYS A N 1
ATOM 741 C CA . LYS A 1 91 ? 7.038 -10.455 4.000 1.00 88.75 91 LYS A CA 1
ATOM 742 C C . LYS A 1 91 ? 5.538 -10.693 3.949 1.00 88.75 91 LYS A C 1
ATOM 744 O O . LYS A 1 91 ? 5.085 -11.821 4.061 1.00 88.75 91 LYS A O 1
ATOM 749 N N . LEU A 1 92 ? 4.784 -9.614 3.758 1.00 91.06 92 LEU A N 1
ATOM 750 C CA . LEU A 1 92 ? 3.341 -9.678 3.596 1.00 91.06 92 LEU A CA 1
ATOM 751 C C . LEU A 1 92 ? 3.054 -9.754 2.096 1.00 91.06 92 LEU A C 1
ATOM 753 O O . LEU A 1 92 ? 3.264 -8.775 1.381 1.00 91.06 92 LEU A O 1
ATOM 757 N N . TYR A 1 93 ? 2.621 -10.920 1.620 1.00 86.50 93 TYR A N 1
ATOM 758 C CA . TYR A 1 93 ? 2.396 -11.161 0.191 1.00 86.50 93 TYR A CA 1
ATOM 759 C C . TYR A 1 93 ? 0.985 -10.777 -0.264 1.00 86.50 93 TYR A C 1
ATOM 761 O O . TYR A 1 93 ? 0.816 -10.294 -1.383 1.00 86.50 93 TYR A O 1
ATOM 769 N N . ALA A 1 94 ? -0.013 -10.913 0.614 1.00 87.12 94 ALA A N 1
ATOM 770 C CA . ALA A 1 94 ? -1.390 -10.516 0.352 1.00 87.12 94 ALA A CA 1
ATOM 771 C C . ALA A 1 94 ? -1.937 -9.652 1.496 1.00 87.12 94 ALA A C 1
ATOM 773 O O . ALA A 1 94 ? -1.896 -10.029 2.660 1.00 87.12 94 ALA A O 1
ATOM 774 N N . LEU A 1 95 ? -2.494 -8.482 1.165 1.00 87.50 95 LEU A N 1
ATOM 775 C CA . LEU A 1 95 ? -3.081 -7.579 2.168 1.00 87.50 95 LEU A CA 1
ATOM 776 C C . LEU A 1 95 ? -4.303 -8.200 2.874 1.00 87.50 95 LEU A C 1
ATOM 778 O O . LEU A 1 95 ? -4.530 -7.950 4.057 1.00 87.50 95 LEU A O 1
ATOM 782 N N . HIS A 1 96 ? -5.097 -8.972 2.128 1.00 85.12 96 HIS A N 1
ATOM 783 C CA . HIS A 1 96 ? -6.342 -9.585 2.595 1.00 85.12 96 HIS A CA 1
ATOM 784 C C . HIS A 1 96 ? -6.148 -10.973 3.219 1.00 85.12 96 HIS A C 1
ATOM 786 O O . HIS A 1 96 ? -7.060 -11.430 3.892 1.00 85.12 96 HIS A O 1
ATOM 792 N N . ALA A 1 97 ? -4.984 -11.596 3.025 1.00 85.75 97 ALA A N 1
ATOM 793 C CA . ALA A 1 97 ? -4.654 -12.932 3.519 1.00 85.75 97 ALA A CA 1
ATOM 794 C C . ALA A 1 97 ? -3.215 -12.922 4.078 1.00 85.75 97 ALA A C 1
ATOM 796 O O . ALA A 1 97 ? -2.276 -13.356 3.403 1.00 85.75 97 ALA A O 1
ATOM 797 N N . PRO A 1 98 ? -2.986 -12.282 5.242 1.00 85.19 98 PRO A N 1
ATOM 798 C CA . PRO A 1 98 ? -1.650 -12.106 5.812 1.00 85.19 98 PRO A CA 1
ATOM 799 C C . PRO A 1 98 ? -0.957 -13.398 6.250 1.00 85.19 98 PRO A C 1
ATOM 801 O O . PRO A 1 98 ? 0.264 -13.393 6.387 1.00 85.19 98 PRO A O 1
ATOM 804 N N . GLU A 1 99 ? -1.723 -14.460 6.470 1.00 84.62 99 GLU A N 1
ATOM 805 C CA . GLU A 1 99 ? -1.275 -15.815 6.780 1.00 84.62 99 GLU A CA 1
ATOM 806 C C . GLU A 1 99 ? -0.620 -16.522 5.585 1.00 84.62 99 GLU A C 1
ATOM 808 O O . GLU A 1 99 ? 0.077 -17.515 5.765 1.00 84.62 99 GLU A O 1
ATOM 813 N N . VAL A 1 100 ? -0.815 -16.017 4.361 1.00 85.31 100 VAL A N 1
ATOM 814 C CA . VAL A 1 100 ? -0.250 -16.630 3.157 1.00 85.31 100 VAL A CA 1
ATOM 815 C C . VAL A 1 100 ? 1.252 -16.375 3.077 1.00 85.31 100 VAL A C 1
ATOM 817 O O . VAL A 1 100 ? 1.720 -15.235 2.966 1.00 85.31 100 VAL A O 1
ATOM 820 N N . GLU A 1 101 ? 2.007 -17.466 3.024 1.00 80.88 101 GLU A N 1
ATOM 821 C CA . GLU A 1 101 ? 3.449 -17.458 2.813 1.00 80.88 101 GLU A CA 1
ATOM 822 C C . GLU A 1 101 ? 3.807 -17.738 1.348 1.00 80.88 101 GLU A C 1
ATOM 824 O O . GLU A 1 101 ? 3.172 -18.536 0.658 1.00 80.88 101 GLU A O 1
ATOM 829 N N . CYS A 1 102 ? 4.859 -17.082 0.850 1.00 78.75 102 CYS A N 1
ATOM 830 C CA . CYS A 1 102 ? 5.422 -17.407 -0.458 1.00 78.75 102 CYS A CA 1
ATOM 831 C C . CYS A 1 102 ? 6.442 -18.530 -0.299 1.00 78.75 102 CYS A C 1
ATOM 833 O O . CYS A 1 102 ? 7.569 -18.300 0.148 1.00 78.75 102 CYS A O 1
ATOM 835 N N . LEU A 1 103 ? 6.048 -19.734 -0.696 1.00 76.19 103 LEU A N 1
ATOM 836 C CA . LEU A 1 103 ? 6.946 -20.875 -0.788 1.00 76.19 103 LEU A CA 1
ATOM 837 C C . LEU A 1 103 ? 7.669 -20.829 -2.136 1.00 76.19 103 LEU A C 1
ATOM 839 O O . LEU A 1 103 ? 7.043 -20.724 -3.195 1.00 76.19 103 LEU A O 1
ATOM 843 N N . ALA A 1 104 ? 9.003 -20.899 -2.114 1.00 71.75 104 ALA A N 1
ATOM 844 C CA . ALA A 1 104 ? 9.767 -21.065 -3.341 1.00 71.75 104 ALA A CA 1
ATOM 845 C C . ALA A 1 104 ? 9.313 -22.365 -4.013 1.00 71.75 104 ALA A C 1
ATOM 847 O O . ALA A 1 104 ? 9.331 -23.425 -3.390 1.00 71.75 104 ALA A O 1
ATOM 848 N N . LYS A 1 105 ? 8.896 -22.290 -5.282 1.00 68.31 105 LYS A N 1
ATOM 849 C CA . LYS A 1 105 ? 8.551 -23.483 -6.057 1.00 68.31 105 LYS A CA 1
ATOM 850 C C . LYS A 1 105 ? 9.799 -24.364 -6.120 1.00 68.31 105 LYS A C 1
ATOM 852 O O . LYS A 1 105 ? 10.740 -24.047 -6.849 1.00 68.31 105 LYS A O 1
ATOM 857 N N . GLY A 1 106 ? 9.827 -25.433 -5.328 1.00 61.00 106 GLY A N 1
ATOM 858 C CA . GLY A 1 106 ? 10.908 -26.403 -5.357 1.00 61.00 106 GLY A CA 1
ATOM 859 C C . GLY A 1 106 ? 10.957 -27.010 -6.750 1.00 61.00 106 GLY A C 1
ATOM 860 O O . GLY A 1 106 ? 10.036 -27.717 -7.156 1.00 61.00 106 GLY A O 1
ATOM 861 N N . LYS A 1 107 ? 12.020 -26.746 -7.511 1.00 61.31 107 LYS A N 1
ATOM 862 C CA . LYS A 1 107 ? 12.412 -27.725 -8.521 1.00 61.31 107 LYS A CA 1
ATOM 863 C C . LYS A 1 107 ? 12.902 -28.917 -7.714 1.00 61.31 107 LYS A C 1
ATOM 865 O O . LYS A 1 107 ? 14.031 -28.891 -7.236 1.00 61.31 107 LYS A O 1
ATOM 870 N N . ALA A 1 108 ? 12.029 -29.895 -7.487 1.00 55.84 108 ALA A N 1
ATOM 871 C CA . ALA A 1 108 ? 12.439 -31.184 -6.965 1.00 55.84 108 ALA A CA 1
ATOM 872 C C . ALA A 1 108 ? 13.559 -31.691 -7.881 1.00 55.84 108 ALA A C 1
ATOM 874 O O . ALA A 1 108 ? 13.319 -32.017 -9.045 1.00 55.84 108 ALA A O 1
ATOM 875 N N . ARG A 1 109 ? 14.803 -31.662 -7.394 1.00 54.31 109 ARG A N 1
ATOM 876 C CA . ARG A 1 109 ? 15.868 -32.464 -7.987 1.00 54.31 109 ARG A CA 1
ATOM 877 C C . ARG A 1 109 ? 15.417 -33.903 -7.760 1.00 54.31 109 ARG A C 1
ATOM 879 O O . ARG A 1 109 ? 15.266 -34.307 -6.610 1.00 54.31 109 ARG A O 1
ATOM 886 N N . LYS A 1 110 ? 15.082 -34.614 -8.837 1.00 49.97 110 LYS A N 1
ATOM 887 C CA . LYS A 1 110 ? 14.887 -36.065 -8.763 1.00 49.97 110 LYS A CA 1
ATOM 888 C C . LYS A 1 110 ? 16.212 -36.715 -8.311 1.00 49.97 110 LYS A C 1
ATOM 890 O O . LYS A 1 110 ? 17.254 -36.140 -8.642 1.00 49.97 110 LYS A O 1
ATOM 895 N N . PRO A 1 111 ? 16.148 -37.812 -7.531 1.00 65.62 111 PRO A N 1
ATOM 896 C CA . PRO A 1 111 ? 17.320 -38.561 -7.079 1.00 65.62 111 PRO A CA 1
ATOM 897 C C . PRO A 1 111 ? 18.137 -39.108 -8.251 1.00 65.62 111 PRO A C 1
ATOM 899 O O . PRO A 1 111 ? 17.529 -39.370 -9.317 1.00 65.62 111 PRO A O 1
#

Secondary structure (DSSP, 8-state):
-HHHHHTT---S---TTHHHHHHHHHHHHHHTT-HHHHHHHHHHHHHHHHHHHHHHHHHGGGS-HHHHHHHHHHHHHHHHHHH--TT-SS----SS-TT------------